Protein AF-A0A4U2CZP7-F1 (afdb_monomer_lite)

Structure (mmCIF, N/CA/C/O backbone):
data_AF-A0A4U2CZP7-F1
#
_entry.id   AF-A0A4U2CZP7-F1
#
loop_
_atom_site.group_PDB
_atom_site.id
_atom_site.type_symbol
_atom_site.label_atom_id
_atom_site.label_alt_id
_atom_site.label_comp_id
_atom_site.label_asym_id
_atom_site.label_entity_id
_atom_site.label_seq_id
_atom_site.pdbx_PDB_ins_code
_atom_site.Cartn_x
_atom_site.Cartn_y
_atom_site.Cartn_z
_atom_site.occupancy
_atom_site.B_iso_or_equiv
_atom_site.auth_seq_id
_atom_site.auth_comp_id
_atom_site.auth_asym_id
_atom_site.auth_atom_id
_atom_site.pdbx_PDB_model_num
ATOM 1 N N . ASP A 1 1 ? 40.972 -26.045 -10.038 1.00 49.97 1 ASP A N 1
ATOM 2 C CA . ASP A 1 1 ? 39.696 -26.584 -10.570 1.00 49.97 1 ASP A CA 1
ATOM 3 C C . ASP A 1 1 ? 38.771 -27.207 -9.513 1.00 49.97 1 ASP A C 1
ATOM 5 O O . ASP A 1 1 ? 38.168 -28.240 -9.761 1.00 49.97 1 ASP A O 1
ATOM 9 N N . LYS A 1 2 ? 38.620 -26.605 -8.317 1.00 54.28 2 LYS A N 1
ATOM 10 C CA . LYS A 1 2 ? 37.858 -27.218 -7.200 1.00 54.28 2 LYS A CA 1
ATOM 11 C C . LYS A 1 2 ? 36.384 -26.783 -7.121 1.00 54.28 2 LYS A C 1
ATOM 13 O O . LYS A 1 2 ? 35.612 -27.383 -6.385 1.00 54.28 2 LYS A O 1
ATOM 18 N N . TYR A 1 3 ? 35.984 -25.778 -7.899 1.00 61.06 3 TYR A N 1
ATOM 19 C CA . TYR A 1 3 ? 34.615 -25.265 -7.947 1.00 61.06 3 TYR A CA 1
ATOM 20 C C . TYR A 1 3 ? 34.313 -24.939 -9.406 1.00 61.06 3 TYR A C 1
ATOM 22 O O . TYR A 1 3 ? 34.928 -24.034 -9.963 1.00 61.06 3 TYR A O 1
ATOM 30 N N . GLN A 1 4 ? 33.443 -25.715 -10.051 1.00 59.72 4 GLN A N 1
ATOM 31 C CA . GLN A 1 4 ? 33.030 -25.523 -11.445 1.00 59.72 4 GLN A CA 1
ATOM 32 C C . GLN A 1 4 ? 32.155 -24.263 -11.572 1.00 59.72 4 GLN A C 1
ATOM 34 O O . GLN A 1 4 ? 30.956 -24.335 -11.820 1.00 59.72 4 GLN A O 1
ATOM 39 N N . LEU A 1 5 ? 32.738 -23.093 -11.322 1.00 65.31 5 LEU A N 1
ATOM 40 C CA . LEU A 1 5 ? 32.061 -21.810 -11.418 1.00 65.31 5 LEU A CA 1
ATOM 41 C C . LEU A 1 5 ? 32.043 -21.388 -12.885 1.00 65.31 5 LEU A C 1
ATOM 43 O O . LEU A 1 5 ? 33.040 -20.917 -13.426 1.00 65.31 5 LEU A O 1
ATOM 47 N N . THR A 1 6 ? 30.900 -21.569 -13.536 1.00 64.62 6 THR A N 1
ATOM 48 C CA . THR A 1 6 ? 30.627 -20.985 -14.850 1.00 64.62 6 THR A CA 1
ATOM 49 C C . THR A 1 6 ? 30.098 -19.567 -14.671 1.00 64.62 6 THR A C 1
ATOM 51 O O . THR A 1 6 ? 29.170 -19.351 -13.889 1.00 64.62 6 THR A O 1
ATOM 54 N N . ALA A 1 7 ? 30.669 -18.602 -15.397 1.00 65.75 7 ALA A N 1
ATOM 55 C CA . ALA A 1 7 ? 30.185 -17.224 -15.398 1.00 65.75 7 ALA A CA 1
ATOM 56 C C . ALA A 1 7 ? 28.690 -17.180 -15.756 1.00 65.75 7 ALA A C 1
ATOM 58 O O . ALA A 1 7 ? 28.245 -17.877 -16.669 1.00 65.75 7 ALA A O 1
ATOM 59 N N . ASN A 1 8 ? 27.910 -16.376 -15.026 1.00 69.88 8 ASN A N 1
ATOM 60 C CA . ASN A 1 8 ? 26.485 -16.234 -15.304 1.00 69.88 8 ASN A CA 1
ATOM 61 C C . ASN A 1 8 ? 26.315 -15.608 -16.702 1.00 69.88 8 ASN A C 1
ATOM 63 O O . ASN A 1 8 ? 26.707 -14.455 -16.882 1.00 69.88 8 ASN A O 1
ATOM 67 N N . PRO A 1 9 ? 25.696 -16.301 -17.675 1.00 72.06 9 PRO A N 1
ATOM 68 C CA . PRO A 1 9 ? 25.538 -15.778 -19.033 1.00 72.06 9 PRO A CA 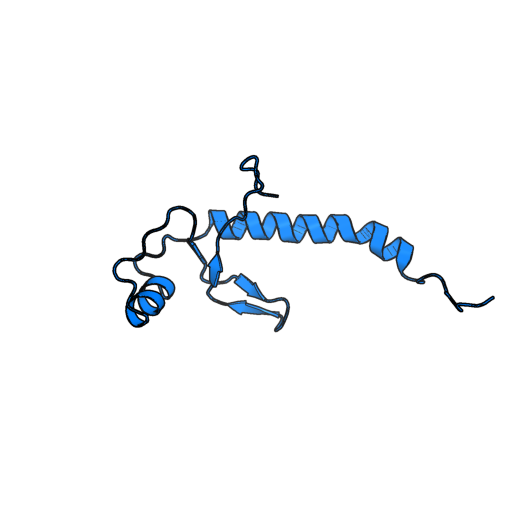1
ATOM 69 C C . PRO A 1 9 ? 24.650 -14.525 -19.093 1.00 72.06 9 PRO A C 1
ATOM 71 O O . PRO A 1 9 ? 24.620 -13.837 -20.106 1.00 72.06 9 PRO A O 1
ATOM 74 N N . LYS A 1 10 ? 23.924 -14.215 -18.011 1.00 71.56 10 LYS A N 1
ATOM 75 C CA . LYS A 1 10 ? 23.077 -13.025 -17.867 1.00 71.56 10 LYS A CA 1
ATOM 76 C C . LYS A 1 10 ? 23.743 -11.897 -17.074 1.00 71.56 10 LYS A C 1
ATOM 78 O O . LYS A 1 10 ? 23.066 -10.925 -16.754 1.00 71.56 10 LYS A O 1
ATOM 83 N N . HIS A 1 11 ? 25.024 -12.016 -16.718 1.00 72.06 11 HIS A N 1
ATOM 84 C CA . HIS A 1 11 ? 25.725 -11.042 -15.875 1.00 72.06 11 HIS A CA 1
ATOM 85 C C . HIS A 1 11 ? 25.635 -9.612 -16.431 1.00 72.06 11 HIS A C 1
ATOM 87 O O . HIS A 1 11 ? 25.152 -8.719 -15.736 1.00 72.06 11 HIS A O 1
ATOM 93 N N . ASP A 1 12 ? 25.983 -9.424 -17.704 1.00 70.00 12 ASP A N 1
ATOM 94 C CA . ASP A 1 12 ? 25.975 -8.103 -18.344 1.00 70.00 12 ASP A CA 1
ATOM 95 C C . ASP A 1 12 ? 24.554 -7.548 -18.516 1.00 70.00 12 ASP A C 1
ATOM 97 O O . ASP A 1 12 ? 24.310 -6.354 -18.343 1.00 70.00 12 ASP A O 1
ATOM 101 N N . GLN A 1 13 ? 23.578 -8.418 -18.800 1.00 69.69 13 GLN A N 1
ATOM 102 C CA . GLN A 1 13 ? 22.171 -8.026 -18.878 1.00 69.69 13 GLN A CA 1
ATOM 103 C C . GLN A 1 13 ? 21.669 -7.520 -17.520 1.00 69.69 13 GLN A C 1
ATOM 105 O O . GLN A 1 13 ? 21.057 -6.457 -17.459 1.00 69.69 13 GLN A O 1
ATOM 110 N N . LEU A 1 14 ? 21.963 -8.249 -16.439 1.00 63.31 14 LEU A N 1
ATOM 111 C CA . LEU A 1 14 ? 21.591 -7.863 -15.079 1.00 63.31 14 LEU A CA 1
ATOM 112 C C . LEU A 1 14 ? 22.235 -6.528 -14.692 1.00 63.31 14 LEU A C 1
ATOM 114 O O . LEU A 1 14 ? 21.531 -5.651 -14.201 1.00 63.31 14 LEU A O 1
ATOM 118 N N . LEU A 1 15 ? 23.526 -6.331 -14.966 1.00 66.69 15 LEU A N 1
ATOM 119 C CA . LEU A 1 15 ? 24.229 -5.066 -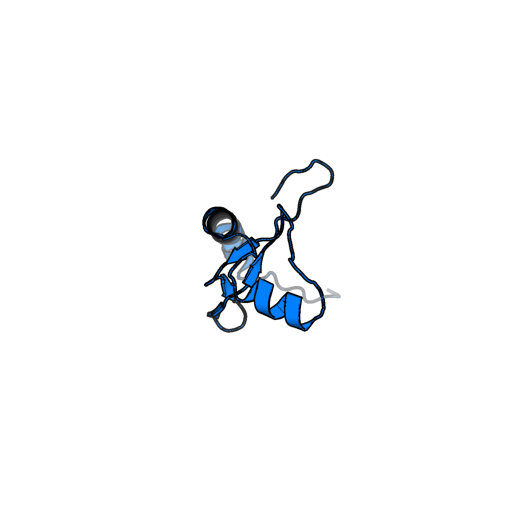14.714 1.00 66.69 15 LEU A CA 1
ATOM 120 C C . LEU A 1 15 ? 23.548 -3.871 -15.390 1.00 66.69 15 LEU A C 1
ATOM 122 O O . LEU A 1 15 ? 23.366 -2.829 -14.764 1.00 66.69 15 LEU A O 1
ATOM 126 N N . ASN A 1 16 ? 23.104 -4.047 -16.634 1.00 66.50 16 ASN A N 1
ATOM 127 C CA . ASN A 1 16 ? 22.496 -2.973 -17.416 1.00 66.50 16 ASN A CA 1
ATOM 128 C C . ASN A 1 16 ? 21.025 -2.706 -17.051 1.00 66.50 16 ASN A C 1
ATOM 130 O O . ASN A 1 16 ? 20.563 -1.570 -17.159 1.00 66.50 16 ASN A O 1
ATOM 134 N N . THR A 1 17 ? 20.263 -3.717 -16.618 1.00 65.75 17 THR A N 1
ATOM 135 C CA . THR A 1 17 ? 18.826 -3.559 -16.318 1.00 65.75 17 THR A CA 1
ATOM 136 C C . THR A 1 17 ? 18.525 -3.273 -14.850 1.00 65.75 17 THR A C 1
ATOM 138 O O . THR A 1 17 ? 17.481 -2.690 -14.554 1.00 65.75 17 THR A O 1
ATOM 141 N N . THR A 1 18 ? 19.407 -3.665 -13.925 1.00 65.19 18 THR A N 1
ATOM 142 C CA . THR A 1 18 ? 19.182 -3.518 -12.474 1.00 65.19 18 THR A CA 1
ATOM 143 C C . THR A 1 18 ? 18.926 -2.065 -12.055 1.00 65.19 18 THR A C 1
ATOM 145 O O . THR A 1 18 ? 17.919 -1.840 -11.384 1.00 65.19 18 THR A O 1
ATOM 148 N N . PRO A 1 19 ? 19.705 -1.057 -12.506 1.00 67.56 19 PRO A N 1
ATOM 149 C CA . PRO A 1 19 ? 19.454 0.338 -12.131 1.00 67.56 19 PRO A CA 1
ATOM 150 C C . PRO A 1 19 ? 18.069 0.839 -12.564 1.00 67.56 19 PRO A C 1
ATOM 152 O O . PRO A 1 19 ? 17.395 1.547 -11.823 1.00 67.56 19 PRO A O 1
ATOM 155 N N . LYS A 1 20 ? 17.605 0.424 -13.750 1.00 64.06 20 LYS A N 1
ATOM 156 C CA . LYS A 1 20 ? 16.300 0.830 -14.290 1.00 64.06 20 LYS A CA 1
ATOM 157 C C . LYS A 1 20 ? 15.140 0.209 -13.514 1.00 64.06 20 LYS A C 1
ATOM 159 O O . LYS A 1 20 ? 14.149 0.885 -13.259 1.00 64.06 20 LYS A O 1
ATOM 164 N N . HIS A 1 21 ? 15.259 -1.064 -13.142 1.00 66.00 21 HIS A N 1
ATOM 165 C CA . HIS A 1 21 ? 14.254 -1.727 -12.314 1.00 66.00 21 HIS A CA 1
ATOM 166 C C . HIS A 1 21 ? 14.190 -1.126 -10.908 1.00 66.00 21 HIS A C 1
ATOM 168 O O . HIS A 1 21 ? 13.093 -0.887 -10.415 1.00 66.00 21 HIS A O 1
ATOM 174 N N . MET A 1 22 ? 15.339 -0.828 -10.293 1.00 70.38 22 MET A N 1
ATOM 175 C CA . MET A 1 22 ? 15.388 -0.174 -8.981 1.00 70.38 22 MET A CA 1
ATOM 176 C C . MET A 1 22 ? 14.711 1.198 -9.011 1.00 70.38 22 MET A C 1
ATOM 178 O O . MET A 1 22 ? 13.816 1.436 -8.208 1.00 70.38 22 MET A O 1
ATOM 182 N N . ALA A 1 23 ? 15.021 2.032 -10.009 1.00 69.38 23 ALA A N 1
ATOM 183 C CA . ALA A 1 23 ? 14.390 3.343 -10.162 1.00 69.38 23 ALA A CA 1
ATOM 184 C C . ALA A 1 23 ? 12.856 3.259 -10.290 1.00 69.38 23 ALA A C 1
ATOM 186 O O . ALA A 1 23 ? 12.136 4.073 -9.723 1.00 69.38 23 ALA A O 1
ATOM 187 N N . GLN A 1 24 ? 12.327 2.251 -10.994 1.00 78.12 24 GLN A N 1
ATOM 188 C CA . GLN A 1 24 ? 10.876 2.053 -11.105 1.00 78.12 24 GLN A CA 1
ATOM 189 C C . GLN A 1 24 ? 10.220 1.684 -9.770 1.00 78.12 24 GLN A C 1
ATOM 191 O O . GLN A 1 24 ? 9.093 2.105 -9.508 1.00 78.12 24 GLN A O 1
ATOM 196 N N . PHE A 1 25 ? 10.892 0.882 -8.943 1.00 81.38 25 PHE A N 1
ATOM 197 C CA . PHE A 1 25 ? 10.384 0.532 -7.619 1.00 81.38 25 PHE A CA 1
ATOM 198 C C . PHE A 1 25 ? 10.477 1.705 -6.644 1.00 81.38 25 PHE A C 1
ATOM 200 O O . PHE A 1 25 ? 9.530 1.918 -5.893 1.00 81.38 25 PHE A O 1
ATOM 207 N N . GLU A 1 26 ? 11.556 2.486 -6.699 1.00 82.56 26 GLU A N 1
ATOM 208 C CA . GLU A 1 26 ? 11.721 3.703 -5.897 1.00 82.56 26 GLU A CA 1
ATOM 209 C C . GLU A 1 26 ? 10.638 4.738 -6.220 1.00 82.56 26 GLU A C 1
ATOM 211 O O . GLU A 1 26 ? 9.964 5.227 -5.316 1.00 82.56 26 GLU A O 1
ATOM 216 N N . GLU A 1 27 ? 10.403 5.033 -7.501 1.00 84.06 27 GLU A N 1
ATOM 217 C CA . GLU A 1 27 ? 9.350 5.975 -7.903 1.00 84.06 27 GLU A CA 1
ATOM 218 C C . GLU A 1 27 ? 7.962 5.498 -7.472 1.00 84.06 27 GLU A C 1
ATOM 220 O O . GLU A 1 27 ? 7.177 6.271 -6.926 1.00 84.06 27 GLU A O 1
ATOM 225 N N . ARG A 1 28 ? 7.679 4.201 -7.615 1.00 86.94 28 ARG A N 1
ATOM 226 C CA . ARG A 1 28 ? 6.416 3.618 -7.154 1.00 86.94 28 ARG A CA 1
ATOM 227 C C . ARG A 1 28 ? 6.261 3.683 -5.633 1.00 86.94 28 ARG A C 1
ATOM 229 O O . ARG A 1 28 ? 5.161 3.916 -5.143 1.00 86.94 28 ARG A O 1
ATOM 236 N N . ALA A 1 29 ? 7.338 3.481 -4.878 1.00 87.31 29 ALA A N 1
ATOM 237 C CA . ALA A 1 29 ? 7.307 3.610 -3.425 1.00 87.31 29 ALA A CA 1
ATOM 238 C C . ALA A 1 29 ? 6.992 5.056 -3.007 1.00 87.31 29 ALA A C 1
ATOM 240 O O . ALA A 1 29 ? 6.140 5.272 -2.144 1.00 87.31 29 ALA A O 1
ATOM 241 N N . LYS A 1 30 ? 7.607 6.046 -3.669 1.00 89.19 30 LYS A N 1
ATOM 242 C CA . LYS A 1 30 ? 7.291 7.470 -3.465 1.00 89.19 30 LYS A CA 1
ATOM 243 C C . LYS A 1 30 ? 5.832 7.774 -3.797 1.00 89.19 30 LYS A C 1
ATOM 245 O O . LYS A 1 30 ? 5.165 8.446 -3.014 1.00 89.19 30 LYS A O 1
ATOM 250 N N . GLU A 1 31 ? 5.332 7.252 -4.915 1.00 92.00 31 GLU A N 1
ATOM 251 C CA . GLU A 1 31 ? 3.941 7.418 -5.341 1.00 92.00 31 GLU A CA 1
ATOM 252 C C . GLU A 1 31 ? 2.964 6.866 -4.297 1.00 92.00 31 GLU A C 1
ATOM 254 O O . GLU A 1 31 ? 2.019 7.561 -3.923 1.00 92.00 31 GLU A O 1
ATOM 259 N N . TYR A 1 32 ? 3.211 5.668 -3.757 1.00 93.88 32 TYR A N 1
ATOM 260 C CA . TYR A 1 32 ? 2.358 5.097 -2.712 1.00 93.88 32 TYR A CA 1
ATOM 261 C C . TYR A 1 32 ? 2.288 5.975 -1.473 1.00 93.88 32 TYR A C 1
ATOM 263 O O . TYR A 1 32 ? 1.206 6.156 -0.930 1.00 93.88 32 TYR A O 1
ATOM 271 N N . ILE A 1 33 ? 3.408 6.549 -1.039 1.00 90.56 33 ILE A N 1
ATOM 272 C CA . ILE A 1 33 ? 3.424 7.456 0.112 1.00 90.56 33 ILE A CA 1
ATOM 273 C C . ILE A 1 33 ? 2.632 8.728 -0.193 1.00 90.56 33 ILE A C 1
ATOM 275 O O . ILE A 1 33 ? 1.788 9.125 0.606 1.00 90.56 33 ILE A O 1
ATOM 279 N N . GLN A 1 34 ? 2.842 9.337 -1.361 1.00 90.94 34 GLN A N 1
ATOM 280 C CA . GLN A 1 34 ? 2.145 10.563 -1.764 1.00 90.94 34 GLN A CA 1
ATOM 281 C C . GLN A 1 34 ? 0.629 10.386 -1.896 1.00 90.94 34 GLN A C 1
ATOM 283 O O . GLN A 1 34 ? -0.127 11.311 -1.613 1.00 90.94 34 GLN A O 1
ATOM 288 N N . THR A 1 35 ? 0.192 9.211 -2.342 1.00 94.06 35 THR A N 1
ATOM 289 C CA . THR A 1 35 ? -1.221 8.892 -2.596 1.00 94.06 35 THR A CA 1
ATOM 290 C C . THR A 1 35 ? -1.883 8.143 -1.442 1.00 94.06 35 THR A C 1
ATOM 292 O O . THR A 1 35 ? -3.054 7.767 -1.527 1.00 94.06 35 THR A O 1
ATOM 295 N N . SER A 1 36 ? -1.150 7.924 -0.351 1.00 94.50 36 SER A N 1
ATOM 296 C CA . SER A 1 36 ? -1.676 7.248 0.824 1.00 94.50 36 SER A CA 1
ATOM 297 C C . SER A 1 36 ? -2.590 8.136 1.657 1.00 94.50 36 SER A C 1
ATOM 299 O O . SER A 1 36 ? -2.536 9.366 1.633 1.00 94.50 36 SER A O 1
ATOM 301 N N . LEU A 1 37 ? -3.457 7.471 2.407 1.00 94.75 37 LEU A N 1
ATOM 302 C CA . LEU A 1 37 ? -4.432 8.077 3.291 1.00 94.75 37 LEU A CA 1
ATOM 303 C C . LEU A 1 37 ? -3.997 7.885 4.748 1.00 94.75 37 LEU A C 1
ATOM 305 O O . LEU A 1 37 ? -3.355 6.880 5.073 1.00 94.75 37 LEU A O 1
ATOM 309 N N . PRO A 1 38 ? -4.388 8.790 5.658 1.00 94.94 38 PRO A N 1
ATOM 310 C CA . PRO A 1 38 ? -4.337 8.512 7.088 1.00 94.94 38 PRO A CA 1
ATOM 311 C C . PRO A 1 38 ? -5.078 7.211 7.427 1.00 94.94 38 PRO A C 1
ATOM 313 O O . PRO A 1 38 ? -5.986 6.798 6.707 1.00 94.94 38 PRO A O 1
ATOM 316 N N . LEU A 1 39 ? -4.733 6.579 8.552 1.00 95.12 39 LEU A N 1
ATOM 317 C CA . LEU A 1 39 ? -5.410 5.350 8.984 1.00 95.12 39 LEU A CA 1
ATOM 318 C C . LEU A 1 39 ? -6.901 5.572 9.284 1.00 95.12 39 LEU A C 1
ATOM 320 O O . LEU A 1 39 ? -7.706 4.670 9.054 1.00 95.12 39 LEU A O 1
ATOM 324 N N . THR A 1 40 ? -7.274 6.763 9.754 1.00 94.31 40 THR A N 1
ATOM 325 C CA . THR A 1 40 ? -8.654 7.118 10.107 1.00 94.31 40 THR A CA 1
ATOM 326 C C . THR A 1 40 ? -9.611 6.950 8.925 1.00 94.31 40 THR A C 1
ATOM 328 O O . THR A 1 40 ? -9.370 7.454 7.831 1.00 94.31 40 THR A O 1
ATOM 331 N N . GLY A 1 41 ? -10.726 6.265 9.156 1.00 93.50 41 GLY A N 1
ATOM 332 C CA . GLY A 1 41 ? -11.764 5.972 8.173 1.00 93.50 41 GLY A CA 1
ATOM 333 C C . GLY A 1 41 ? -11.435 4.826 7.214 1.00 93.50 41 GLY A C 1
ATOM 334 O O . GLY A 1 41 ? -12.180 4.617 6.258 1.00 93.50 41 GLY A O 1
ATOM 335 N N . THR A 1 42 ? -10.341 4.084 7.424 1.00 95.50 42 THR A N 1
ATOM 336 C CA . THR A 1 42 ? -9.879 3.048 6.482 1.00 95.50 42 THR A CA 1
ATOM 337 C C . THR A 1 42 ? -10.082 1.617 6.990 1.00 95.50 42 THR A C 1
ATOM 339 O O . THR A 1 42 ? -10.370 1.357 8.164 1.00 95.50 42 THR A O 1
ATOM 342 N N . LEU A 1 43 ? -9.872 0.646 6.092 1.00 94.94 43 LEU A N 1
ATOM 343 C CA . LEU A 1 43 ? -9.829 -0.777 6.445 1.00 94.94 43 LEU A CA 1
ATOM 344 C C . LEU A 1 43 ? -8.742 -1.080 7.486 1.00 94.94 43 LEU A C 1
ATOM 346 O O . LEU A 1 43 ? -8.938 -1.963 8.321 1.00 94.94 43 LEU A O 1
ATOM 350 N N . ALA A 1 44 ? -7.630 -0.338 7.466 1.00 95.69 44 ALA A N 1
ATOM 351 C CA . ALA A 1 44 ? -6.560 -0.497 8.441 1.00 95.69 44 ALA A CA 1
ATOM 352 C C . ALA A 1 44 ? -7.007 -0.085 9.850 1.00 95.69 44 ALA A C 1
ATOM 354 O O . ALA A 1 44 ? -6.773 -0.840 10.790 1.00 95.69 44 ALA A O 1
ATOM 355 N N . GLU A 1 45 ? -7.723 1.035 10.008 1.00 96.06 45 GLU A N 1
ATOM 356 C CA . GLU A 1 45 ? -8.311 1.406 11.305 1.00 96.06 45 GLU A CA 1
ATOM 357 C C . GLU A 1 45 ? -9.293 0.339 11.792 1.00 96.06 45 GLU A C 1
ATOM 359 O O . GLU A 1 45 ? -9.208 -0.100 12.936 1.00 96.06 45 GLU A O 1
ATOM 364 N N . THR A 1 46 ? -10.176 -0.151 10.917 1.00 95.94 46 THR A N 1
ATOM 365 C CA . THR A 1 46 ? -11.125 -1.218 11.280 1.00 95.94 46 THR A CA 1
ATOM 366 C C . THR A 1 46 ? -10.406 -2.483 11.753 1.00 95.94 46 THR A C 1
ATOM 368 O O . THR A 1 46 ? -10.827 -3.116 12.722 1.00 95.94 46 THR A O 1
ATOM 371 N N . TYR A 1 47 ? -9.327 -2.870 11.073 1.00 95.56 47 TYR A N 1
ATOM 372 C CA . TYR A 1 47 ? -8.515 -4.024 11.444 1.00 95.56 47 TYR A CA 1
ATOM 373 C C . TYR A 1 47 ? -7.817 -3.825 12.796 1.00 95.56 47 TYR A C 1
ATOM 375 O O . TYR A 1 47 ? -7.923 -4.686 13.665 1.00 95.56 47 TYR A O 1
ATOM 383 N N . LEU A 1 48 ? -7.164 -2.681 13.007 1.00 95.62 48 LEU A N 1
ATOM 384 C CA . LEU A 1 48 ? -6.451 -2.360 14.247 1.00 95.62 48 LEU A CA 1
ATOM 385 C C . LEU A 1 48 ? -7.401 -2.238 15.448 1.00 95.62 48 LEU A C 1
ATOM 387 O O . LEU A 1 48 ? -7.106 -2.786 16.511 1.00 95.62 48 LEU A O 1
ATOM 391 N N . ASN A 1 49 ? -8.580 -1.642 15.255 1.00 96.62 49 ASN A N 1
ATOM 392 C CA . ASN A 1 49 ? -9.623 -1.574 16.279 1.00 96.62 49 ASN A CA 1
ATOM 393 C C . ASN A 1 49 ? -10.059 -2.980 16.726 1.00 96.62 49 ASN A C 1
ATOM 395 O O . ASN A 1 49 ? -10.212 -3.229 17.919 1.00 96.62 49 ASN A O 1
ATOM 399 N N . LYS A 1 50 ? -10.197 -3.939 15.795 1.00 96.12 50 LYS A N 1
ATOM 400 C CA . LYS A 1 50 ? -10.513 -5.343 16.134 1.00 96.12 50 LYS A CA 1
ATOM 401 C C . LYS A 1 50 ? -9.407 -6.034 16.937 1.00 96.12 50 LYS A C 1
ATOM 403 O O . LYS A 1 50 ? -9.699 -6.992 17.645 1.00 96.12 50 LYS A O 1
ATOM 408 N N . LEU A 1 51 ? -8.165 -5.563 16.831 1.00 96.25 51 LEU A N 1
ATOM 409 C CA . LEU A 1 51 ? -7.033 -6.037 17.631 1.00 96.25 51 LEU A CA 1
ATOM 410 C C . LEU A 1 51 ? -6.906 -5.314 18.984 1.00 96.25 51 LEU A C 1
ATOM 412 O O . LEU A 1 51 ? -5.985 -5.614 19.740 1.00 96.25 51 LEU A O 1
ATOM 416 N N . GLY A 1 52 ? -7.808 -4.378 19.299 1.00 96.31 52 GLY A N 1
ATOM 417 C CA . GLY A 1 52 ? -7.799 -3.606 20.544 1.00 96.31 52 GLY A CA 1
ATOM 418 C C . GLY A 1 52 ? -6.951 -2.333 20.501 1.00 96.31 52 GLY A C 1
ATOM 419 O O . GLY A 1 52 ? -6.746 -1.709 21.539 1.00 96.31 52 GLY A O 1
ATOM 420 N N . ILE A 1 53 ? -6.455 -1.929 19.328 1.00 94.12 53 ILE A N 1
ATOM 421 C CA . ILE A 1 53 ? -5.783 -0.638 19.148 1.00 94.12 53 ILE A CA 1
ATOM 422 C C . ILE A 1 53 ? -6.848 0.376 18.751 1.00 94.12 53 ILE A C 1
ATOM 424 O O . ILE A 1 53 ? -7.171 0.514 17.575 1.00 94.12 53 ILE A O 1
ATOM 428 N N . GLU A 1 54 ? -7.408 1.056 19.745 1.00 91.19 54 GLU A N 1
ATOM 429 C CA . GLU A 1 54 ? -8.434 2.073 19.533 1.00 91.19 54 GLU A CA 1
ATOM 430 C C . GLU A 1 54 ? -7.826 3.383 19.013 1.00 91.19 54 GLU A C 1
ATOM 432 O O . GLU A 1 54 ? -6.802 3.846 19.515 1.00 91.19 54 GLU A O 1
ATOM 437 N N . HIS A 1 55 ? -8.490 4.004 18.034 1.00 89.94 55 HIS A N 1
ATOM 438 C CA . HIS A 1 55 ? -8.100 5.291 17.436 1.00 89.94 55 HIS A CA 1
ATOM 439 C C . HIS A 1 55 ? -6.628 5.335 16.965 1.00 89.94 55 HIS A C 1
ATOM 441 O O . HIS A 1 55 ? -5.872 6.229 17.367 1.00 89.94 55 HIS A O 1
ATOM 447 N N . PRO A 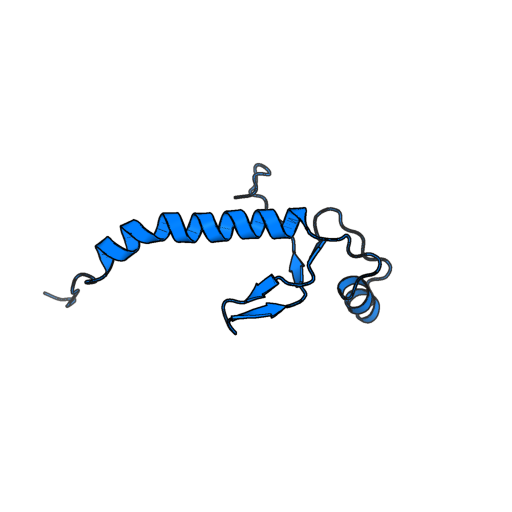1 56 ? -6.187 4.382 16.119 1.00 89.81 56 PRO A N 1
ATOM 448 C C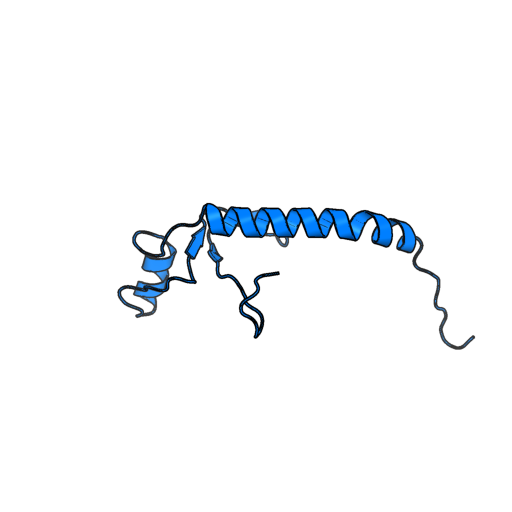A . PRO A 1 56 ? -4.800 4.297 15.681 1.00 89.81 56 PRO A CA 1
ATOM 449 C C . PRO A 1 56 ? -4.387 5.568 14.933 1.00 89.81 56 PRO A C 1
ATOM 451 O O . PRO A 1 56 ? -4.893 5.870 13.851 1.00 89.81 56 PRO A O 1
ATOM 454 N N . LYS A 1 57 ? -3.427 6.301 15.503 1.00 86.69 57 LYS A N 1
ATOM 455 C CA . LYS A 1 57 ? -2.855 7.509 14.908 1.00 86.69 57 LYS A CA 1
ATOM 456 C C . LYS A 1 57 ? -1.334 7.425 14.907 1.00 86.69 57 LYS A C 1
ATOM 458 O O . LYS A 1 57 ? -0.714 7.269 15.956 1.00 86.69 57 LYS A O 1
ATOM 463 N N . ASN A 1 58 ? -0.741 7.534 13.724 1.00 87.06 58 ASN A N 1
ATOM 464 C CA . ASN A 1 58 ? 0.700 7.607 13.536 1.00 87.06 58 ASN A CA 1
ATOM 465 C C . ASN A 1 58 ? 0.985 8.389 12.250 1.00 87.06 58 ASN A C 1
ATOM 467 O O . ASN A 1 58 ? 0.463 8.030 11.201 1.00 87.06 58 ASN A O 1
ATOM 471 N N . ASP A 1 59 ? 1.816 9.425 12.332 1.00 85.75 59 ASP A N 1
ATOM 472 C CA . ASP A 1 59 ? 2.114 10.307 11.195 1.00 85.75 59 ASP A CA 1
ATOM 473 C C . ASP A 1 59 ? 3.040 9.653 10.151 1.00 85.75 59 ASP A C 1
ATOM 475 O O . ASP A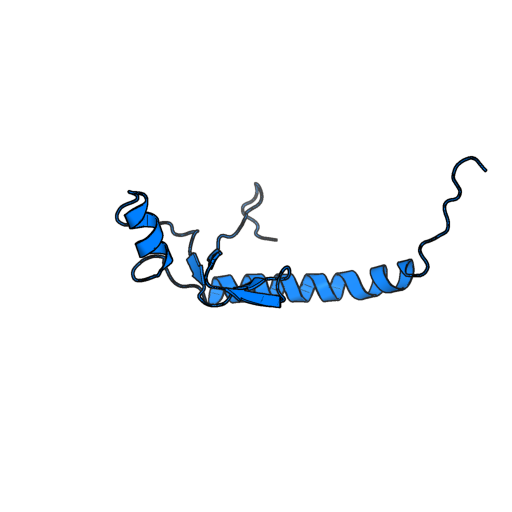 1 59 ? 3.247 10.195 9.069 1.00 85.75 59 ASP A O 1
ATOM 479 N N . HIS A 1 60 ? 3.608 8.485 10.457 1.00 88.25 60 HIS A N 1
ATOM 480 C CA . HIS A 1 60 ? 4.502 7.741 9.569 1.00 88.25 60 HIS A CA 1
ATOM 481 C C . HIS A 1 60 ? 3.839 6.518 8.934 1.00 88.25 60 HIS A C 1
ATOM 483 O O . HIS A 1 60 ? 4.325 6.024 7.916 1.00 88.25 60 HIS A O 1
ATOM 489 N N . VAL A 1 61 ? 2.726 6.040 9.500 1.00 92.38 61 VAL A N 1
ATOM 490 C CA . VAL A 1 61 ? 2.011 4.862 9.001 1.00 92.38 61 VAL A CA 1
ATOM 491 C C . VAL A 1 61 ? 0.745 5.310 8.293 1.00 92.38 61 VAL A C 1
ATOM 493 O O . VAL A 1 61 ? -0.156 5.883 8.900 1.00 92.38 61 VAL A O 1
ATOM 496 N N . HIS A 1 62 ? 0.668 4.989 7.010 1.00 94.56 62 HIS A N 1
ATOM 497 C CA . HIS A 1 62 ? -0.444 5.357 6.151 1.00 94.56 62 HIS A CA 1
ATOM 498 C C . HIS A 1 62 ? -1.099 4.115 5.552 1.00 94.56 62 HIS A C 1
ATOM 500 O O . HIS A 1 62 ? -0.565 3.007 5.613 1.00 94.56 62 HIS A O 1
ATOM 506 N N . PHE A 1 63 ? -2.268 4.298 4.956 1.00 96.50 63 PHE A N 1
ATOM 507 C CA . PHE A 1 63 ? -3.005 3.266 4.249 1.00 96.50 63 PHE A CA 1
ATOM 508 C C . PHE A 1 63 ? -3.017 3.558 2.750 1.00 96.50 63 PHE A C 1
ATOM 510 O O . PHE A 1 63 ? -3.344 4.664 2.328 1.00 96.50 63 PHE A O 1
ATOM 517 N N . HIS A 1 64 ? -2.720 2.552 1.935 1.00 97.06 64 HIS A N 1
ATOM 518 C CA . HIS A 1 64 ? -2.860 2.637 0.489 1.00 97.06 64 HIS A CA 1
ATOM 519 C C . HIS A 1 64 ? -3.749 1.499 -0.011 1.00 97.06 64 HIS A C 1
ATOM 521 O O . HIS A 1 64 ? -3.534 0.334 0.317 1.00 97.06 64 HIS A O 1
ATOM 527 N N . GLN A 1 65 ? -4.759 1.831 -0.816 1.00 96.00 65 GLN A N 1
ATOM 528 C CA . GLN A 1 65 ? -5.790 0.877 -1.241 1.00 96.00 65 GLN A CA 1
ATOM 529 C C . GLN A 1 65 ? -5.304 -0.169 -2.258 1.00 96.00 65 GLN A C 1
ATOM 531 O O . GLN A 1 65 ? -5.908 -1.230 -2.374 1.00 96.00 65 GLN A O 1
ATOM 536 N N . ALA A 1 66 ? -4.244 0.138 -3.011 1.00 95.56 66 ALA A N 1
ATOM 537 C CA . ALA A 1 66 ? -3.787 -0.673 -4.139 1.00 95.56 66 ALA A CA 1
ATOM 538 C C . ALA A 1 66 ? -2.254 -0.694 -4.245 1.00 95.56 66 ALA A C 1
ATOM 540 O O . ALA A 1 66 ? -1.658 0.035 -5.031 1.00 95.56 66 ALA A O 1
ATOM 541 N N . VAL A 1 67 ? -1.601 -1.517 -3.433 1.00 94.31 67 VAL A N 1
ATOM 542 C CA . VAL A 1 67 ? -0.155 -1.764 -3.472 1.00 94.31 67 VAL A CA 1
ATOM 543 C C . VAL A 1 67 ? 0.118 -3.048 -4.249 1.00 94.31 67 VAL A C 1
ATOM 545 O O . VAL A 1 67 ? -0.422 -4.106 -3.938 1.00 94.31 67 VAL A O 1
ATOM 548 N N . TYR A 1 68 ? 0.950 -2.949 -5.283 1.00 93.12 68 TYR A N 1
ATOM 549 C CA . TYR A 1 68 ? 1.384 -4.074 -6.110 1.00 93.12 68 TYR A CA 1
ATOM 550 C C . TYR A 1 68 ? 2.170 -5.116 -5.300 1.00 93.12 68 TYR A C 1
ATOM 552 O O . TYR A 1 68 ? 3.210 -4.793 -4.722 1.00 93.12 68 TYR A O 1
ATOM 560 N N . SER A 1 69 ? 1.727 -6.370 -5.349 1.00 89.62 69 SER A N 1
ATOM 561 C CA . SER A 1 69 ? 2.441 -7.538 -4.838 1.00 89.62 69 SER A CA 1
ATOM 562 C C . SER A 1 69 ? 3.200 -8.232 -5.964 1.00 89.62 69 SER A C 1
ATOM 564 O O . SER A 1 69 ? 2.631 -8.621 -6.982 1.00 89.62 69 SER A O 1
ATOM 566 N N . SER A 1 70 ? 4.508 -8.417 -5.792 1.00 87.19 70 SER A N 1
ATOM 567 C CA . SER A 1 70 ? 5.317 -9.202 -6.730 1.00 87.19 70 SER A CA 1
ATOM 568 C C . SER A 1 70 ? 5.090 -10.711 -6.604 1.00 87.19 70 SER A C 1
ATOM 570 O O . SER A 1 70 ? 5.456 -11.439 -7.527 1.00 87.19 70 SER A O 1
ATOM 572 N N . GLU A 1 71 ? 4.492 -11.167 -5.500 1.00 89.25 71 GLU A N 1
ATOM 573 C CA . GLU A 1 71 ? 4.236 -12.579 -5.206 1.00 89.25 71 GLU A CA 1
ATOM 574 C C . GLU A 1 71 ? 3.115 -13.139 -6.087 1.00 89.25 71 GLU A C 1
ATOM 576 O O . GLU A 1 71 ? 3.306 -14.141 -6.774 1.00 89.25 71 GLU A O 1
ATOM 581 N N . ASP A 1 72 ? 1.978 -12.445 -6.138 1.00 94.44 72 ASP A N 1
ATOM 582 C CA . ASP A 1 72 ? 0.803 -12.861 -6.915 1.00 94.44 72 ASP A CA 1
ATOM 583 C C . ASP A 1 72 ? 0.517 -11.968 -8.133 1.00 94.44 72 ASP A C 1
ATOM 585 O O . ASP A 1 72 ? -0.350 -12.290 -8.946 1.00 94.44 72 ASP A O 1
ATOM 589 N N . LYS A 1 73 ? 1.290 -10.887 -8.314 1.00 92.81 73 LYS A N 1
ATOM 590 C CA . LYS A 1 73 ? 1.165 -9.908 -9.410 1.00 92.81 73 LYS A CA 1
ATOM 591 C C . LYS A 1 73 ? -0.170 -9.161 -9.412 1.00 92.81 73 LYS A C 1
ATOM 593 O O . LYS A 1 73 ? -0.620 -8.712 -10.468 1.00 92.81 73 LYS A O 1
ATOM 598 N N . THR A 1 74 ? -0.790 -9.004 -8.246 1.00 95.12 74 THR A N 1
ATOM 599 C CA . THR A 1 74 ? -2.043 -8.262 -8.068 1.00 95.12 74 THR A CA 1
ATOM 600 C C . THR A 1 74 ? -1.876 -7.083 -7.105 1.00 95.12 74 THR A C 1
ATOM 602 O O . THR A 1 74 ? -0.798 -6.867 -6.548 1.00 95.12 74 THR A O 1
ATOM 605 N N . PHE A 1 75 ? -2.913 -6.251 -6.978 1.00 95.06 75 PHE A N 1
ATOM 606 C CA . PHE A 1 75 ? -2.905 -5.074 -6.108 1.00 95.06 75 PHE A CA 1
ATOM 607 C C . PHE A 1 75 ? -3.738 -5.331 -4.859 1.00 95.06 75 PHE A C 1
ATOM 609 O O . PHE A 1 75 ? -4.883 -5.767 -4.967 1.00 95.06 75 PHE A O 1
ATOM 616 N N . HIS A 1 76 ? -3.183 -4.982 -3.700 1.00 95.81 76 HIS A N 1
ATOM 617 C CA . HIS A 1 76 ? -3.817 -5.205 -2.404 1.00 95.81 76 HIS A CA 1
ATOM 618 C C . HIS A 1 76 ? -3.848 -3.944 -1.548 1.00 95.81 76 HIS A C 1
ATOM 620 O O . HIS A 1 76 ? -2.920 -3.134 -1.617 1.00 95.81 76 HIS A O 1
ATOM 626 N N . PRO A 1 77 ? -4.862 -3.786 -0.687 1.00 95.94 77 PRO A N 1
ATOM 627 C CA . PRO A 1 77 ? -4.814 -2.783 0.360 1.00 95.94 77 PRO A CA 1
ATOM 628 C C . PRO A 1 77 ? -3.690 -3.115 1.349 1.00 95.94 77 PRO A C 1
ATOM 630 O O . PRO A 1 77 ? -3.581 -4.248 1.817 1.00 95.94 77 PRO A O 1
ATOM 633 N N . ALA A 1 78 ? -2.870 -2.125 1.691 1.00 95.50 78 ALA A N 1
ATOM 634 C CA . ALA A 1 78 ? -1.745 -2.304 2.601 1.00 95.50 78 ALA A CA 1
ATOM 635 C C . ALA A 1 78 ? -1.536 -1.083 3.501 1.00 95.50 78 ALA A C 1
ATOM 637 O O . ALA A 1 78 ? -1.806 0.058 3.117 1.00 95.50 78 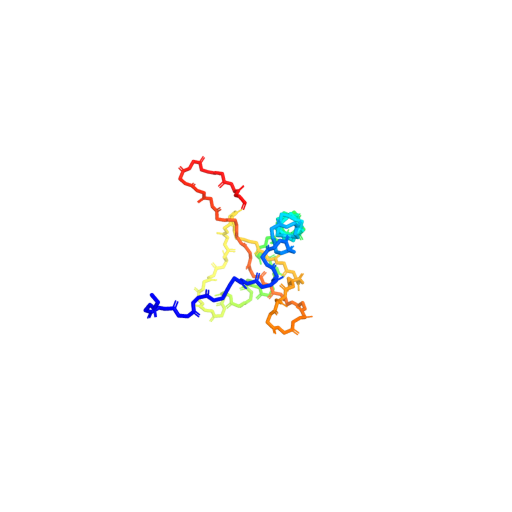ALA A O 1
ATOM 638 N N . MET A 1 79 ? -1.015 -1.336 4.702 1.00 95.12 79 MET A N 1
ATOM 639 C CA . MET A 1 79 ? -0.388 -0.291 5.508 1.00 95.12 79 MET A CA 1
ATOM 640 C C . MET A 1 79 ? 1.039 -0.088 5.009 1.00 95.12 79 MET A C 1
ATOM 642 O O . MET A 1 79 ? 1.764 -1.059 4.793 1.00 95.12 79 MET A O 1
ATOM 646 N N . ILE A 1 80 ? 1.439 1.165 4.840 1.00 94.19 80 ILE A N 1
ATOM 647 C CA . ILE A 1 80 ? 2.759 1.540 4.348 1.00 94.19 80 ILE A CA 1
ATOM 648 C C . ILE A 1 80 ? 3.440 2.482 5.338 1.00 94.19 80 ILE A C 1
ATOM 650 O O . ILE A 1 80 ? 2.793 3.293 5.999 1.00 94.19 80 ILE A O 1
ATOM 654 N N . THR A 1 81 ? 4.758 2.366 5.437 1.00 91.75 81 THR A N 1
ATOM 655 C CA . THR A 1 81 ? 5.604 3.259 6.229 1.00 91.75 81 THR A CA 1
ATOM 656 C C . THR A 1 81 ? 6.928 3.436 5.515 1.00 91.75 81 THR A C 1
ATOM 658 O O . THR A 1 81 ? 7.442 2.494 4.908 1.00 91.75 81 THR A O 1
ATOM 661 N N . ASN A 1 82 ? 7.504 4.625 5.632 1.00 86.62 82 ASN A N 1
ATOM 662 C CA . ASN A 1 82 ? 8.881 4.841 5.221 1.00 86.62 82 ASN A CA 1
ATOM 663 C C . ASN A 1 82 ? 9.829 4.291 6.281 1.00 86.62 82 ASN A C 1
ATOM 665 O O . ASN A 1 82 ? 9.596 4.440 7.483 1.00 86.62 82 ASN A O 1
ATOM 669 N N . ILE A 1 83 ? 10.898 3.644 5.823 1.00 82.69 83 ILE A N 1
ATOM 670 C CA . ILE A 1 83 ? 12.008 3.247 6.681 1.00 82.69 83 ILE A CA 1
ATOM 671 C C . ILE A 1 83 ? 13.095 4.290 6.491 1.00 82.69 83 ILE A C 1
ATOM 673 O O . ILE A 1 83 ? 13.659 4.435 5.408 1.00 82.69 83 ILE A O 1
ATOM 677 N N . HIS A 1 84 ? 13.365 5.014 7.566 1.00 77.50 84 HIS A N 1
ATOM 678 C CA . HIS A 1 84 ? 14.418 6.008 7.604 1.00 77.50 84 HIS A CA 1
ATOM 679 C C . HIS A 1 84 ? 15.717 5.364 8.084 1.00 77.50 84 HIS A C 1
ATOM 681 O O . HIS A 1 84 ? 15.714 4.528 8.995 1.00 77.50 84 HIS A O 1
ATOM 687 N N . ASP A 1 85 ? 16.843 5.764 7.500 1.00 78.69 85 ASP A N 1
ATOM 688 C CA . ASP A 1 85 ? 18.144 5.453 8.077 1.00 78.69 85 ASP A CA 1
ATOM 689 C C . ASP A 1 85 ? 18.397 6.281 9.357 1.00 78.69 85 ASP A C 1
ATOM 691 O O . ASP A 1 85 ? 17.602 7.135 9.755 1.00 78.69 85 ASP A O 1
ATOM 695 N N . LYS A 1 86 ? 19.532 6.051 10.032 1.00 76.75 86 LYS A N 1
ATOM 696 C CA . LYS A 1 86 ? 19.887 6.786 11.266 1.00 76.75 86 LYS A CA 1
ATOM 697 C C . LYS A 1 86 ? 20.016 8.305 11.072 1.00 76.75 86 LYS A C 1
ATOM 699 O O . LYS A 1 86 ? 20.098 9.025 12.063 1.00 76.75 86 LYS A O 1
ATOM 704 N N . LYS A 1 87 ? 20.097 8.783 9.828 1.00 77.62 87 LYS A N 1
ATOM 705 C CA . LYS A 1 87 ? 20.182 10.199 9.461 1.00 77.62 87 LYS A CA 1
ATOM 706 C C . LYS A 1 87 ? 18.817 10.775 9.070 1.00 77.62 87 LYS A C 1
ATOM 708 O O . LYS A 1 87 ? 18.740 11.961 8.774 1.00 77.62 87 LYS A O 1
ATOM 713 N N . GLY A 1 88 ? 17.755 9.967 9.106 1.00 66.19 88 GLY A N 1
ATOM 714 C CA . GLY A 1 88 ? 16.406 10.368 8.720 1.00 66.19 88 GLY A CA 1
ATOM 715 C C . GLY A 1 88 ? 16.140 10.259 7.218 1.00 66.19 88 GLY A C 1
ATOM 716 O O . GLY A 1 88 ? 15.041 10.597 6.776 1.00 66.19 88 GLY A O 1
ATOM 717 N N . GLU A 1 89 ? 17.098 9.784 6.419 1.00 68.12 89 GLU A N 1
ATOM 718 C CA . GLU A 1 89 ? 16.917 9.701 4.972 1.00 68.12 89 GLU A CA 1
ATOM 719 C C . GLU A 1 89 ? 16.095 8.469 4.595 1.00 68.12 89 GLU A C 1
ATOM 721 O O . GLU A 1 89 ? 16.311 7.370 5.110 1.00 68.12 89 GLU A O 1
ATOM 726 N N . THR A 1 90 ? 15.138 8.672 3.689 1.00 64.38 90 THR A N 1
ATOM 727 C CA . THR A 1 90 ? 14.384 7.587 3.048 1.00 64.38 90 THR A CA 1
ATOM 728 C C . THR A 1 90 ? 15.090 7.286 1.734 1.00 64.38 90 THR A C 1
ATOM 730 O O . THR A 1 90 ? 15.200 8.187 0.901 1.00 64.38 90 THR A O 1
ATOM 733 N N . LYS A 1 91 ? 15.611 6.068 1.575 1.00 55.19 91 LYS A N 1
ATOM 734 C CA . LYS A 1 91 ? 16.149 5.596 0.295 1.00 55.19 91 LYS A CA 1
ATOM 735 C C . LYS A 1 91 ? 15.062 4.915 -0.514 1.00 55.19 91 LYS A C 1
ATOM 737 O O . LYS A 1 91 ? 14.330 4.106 0.097 1.00 55.19 91 LYS A O 1
#

Secondary structure (DSSP, 8-state):
--S--PPPTTHHHHHHHHHHHHHHHHHHHHHHHHT-B-STTSHHHHHHHHTT--S---SSEEEEEEEEPTTTSSEEEEEEE--B-TTS-B-

Sequence (91 aa):
DKYQLTANPKHDQLLNTTPKHMAQFEERAKEYIQTSLPLTGTLAETYLNKLGIEHPKNDHVHFHQAVYSSEDKTFHPAMITNIHDKKGETK

pLDDT: mean 83.53, std 13.01, range [49.97, 97.06]

Radius of gyration: 19.21 Å; chains: 1; bounding box: 52×38×40 Å

Foldseek 3Di:
DPDPDDDDPCVVVCVVCVVVVVVVVVVVLVVQVVPWAFCPPDPNQVVVVVVVNHPDGDPFKTWGAFDADPVVRGTHIDIDGFDADPVRDGD